Protein AF-U2S2U6-F1 (afdb_monomer)

Mean predicted aligned error: 10.86 Å

Solvent-accessible surface area (backbone atoms only — not comparable to full-atom values): 7000 Å² total; per-residue (Å²): 72,38,39,44,34,26,23,58,50,35,71,66,40,21,59,74,33,70,86,43,38,95,45,52,70,55,40,53,52,52,34,38,76,69,69,50,34,54,68,55,39,46,54,49,40,51,49,34,46,75,72,73,44,70,69,69,40,87,68,55,68,80,61,38,68,82,58,50,69,69,60,49,50,54,43,39,54,50,39,29,62,77,51,49,65,75,60,71,71,86,67,73,76,65,84,86,57,80,79,50,73,65,55,51,48,57,71,66,56,71,72,93,78,79,70,83,81,128

Secondary structure (DSSP, 8-state):
-HHHHHHHHHHHHHHHTTT--SSHHHHHHHHHHTT--HHHHHHHHHHHHHTT--SSPP--HHHHTT--HHHHHHHHHHHHHHTT-S--------TTSPP-HHHHHHHHS--TT-----

Sequence (118 aa):
MIAAAHALGGADAARAMARGADTPDELVSRLHEAGWTAGRLRAFRDACRAEGGRWPLAVSDDIRAGIGPAQLHAWVGRCEALLALDAVEAGVRDHSRPLDREDLRLMAERPPHHGSVG

Radius of gyration: 20.28 Å; Cα contacts (8 Å, |Δi|>4): 100; chains: 1; bounding box: 36×43×62 Å

Structure (mmCIF, N/CA/C/O backbone):
data_AF-U2S2U6-F1
#
_entry.id   AF-U2S2U6-F1
#
loop_
_atom_site.group_PDB
_atom_site.id
_atom_site.type_symbol
_atom_site.label_atom_id
_atom_site.label_alt_id
_atom_site.label_comp_id
_atom_site.label_asym_id
_atom_site.label_entity_id
_atom_site.label_seq_id
_atom_site.pdbx_PDB_ins_code
_atom_site.Cartn_x
_atom_site.Cartn_y
_atom_site.Cartn_z
_atom_site.occupancy
_atom_site.B_iso_or_equiv
_atom_site.auth_seq_id
_atom_site.auth_comp_id
_atom_site.auth_asym_id
_atom_site.auth_atom_id
_atom_site.pdbx_PDB_model_num
ATOM 1 N N . MET A 1 1 ? 6.442 -1.175 -11.646 1.00 86.50 1 MET A N 1
ATOM 2 C CA . MET A 1 1 ? 7.377 -1.797 -10.700 1.00 86.50 1 MET A CA 1
ATOM 3 C C . MET A 1 1 ? 6.574 -2.685 -9.755 1.00 86.50 1 MET A C 1
ATOM 5 O O . MET A 1 1 ? 5.623 -2.217 -9.144 1.00 86.50 1 MET A O 1
ATOM 9 N N . ILE A 1 2 ? 6.922 -3.976 -9.679 1.00 92.00 2 ILE A N 1
ATOM 10 C CA . ILE A 1 2 ? 6.18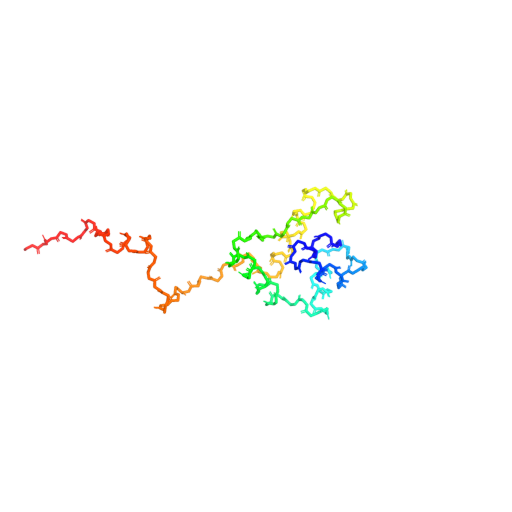5 -5.008 -8.914 1.00 92.00 2 ILE A CA 1
ATOM 11 C C . ILE A 1 2 ? 6.427 -4.872 -7.403 1.00 92.00 2 ILE A C 1
ATOM 13 O O . ILE A 1 2 ? 5.515 -5.067 -6.604 1.00 92.00 2 ILE A O 1
ATOM 17 N N . ALA A 1 3 ? 7.636 -4.458 -7.014 1.00 94.06 3 ALA A N 1
ATOM 18 C CA . ALA A 1 3 ? 8.027 -4.233 -5.623 1.00 94.06 3 ALA A CA 1
ATOM 19 C C . ALA A 1 3 ? 7.086 -3.282 -4.863 1.00 94.06 3 ALA A C 1
ATOM 21 O O . ALA A 1 3 ? 6.764 -3.534 -3.706 1.00 94.06 3 ALA A O 1
ATOM 22 N N . ALA A 1 4 ? 6.591 -2.227 -5.513 1.00 95.00 4 ALA A N 1
ATOM 23 C CA . ALA A 1 4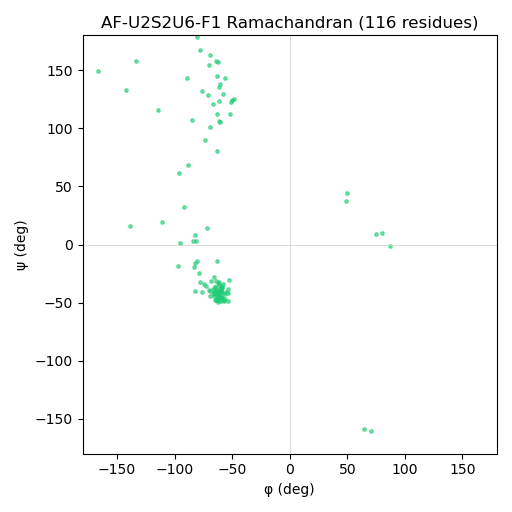 ? 5.644 -1.301 -4.896 1.00 95.00 4 ALA A CA 1
ATOM 24 C C . ALA A 1 4 ? 4.258 -1.935 -4.680 1.00 95.00 4 ALA A C 1
ATOM 26 O O . ALA A 1 4 ? 3.666 -1.752 -3.621 1.00 95.00 4 ALA A O 1
ATOM 27 N N . ALA A 1 5 ? 3.771 -2.751 -5.624 1.00 96.06 5 ALA A N 1
ATOM 28 C CA . ALA A 1 5 ? 2.545 -3.530 -5.431 1.00 96.06 5 ALA A CA 1
ATOM 29 C C . ALA A 1 5 ? 2.679 -4.494 -4.242 1.00 96.06 5 ALA A C 1
ATOM 31 O O . ALA A 1 5 ? 1.765 -4.610 -3.426 1.00 96.06 5 ALA A O 1
ATOM 32 N N . HIS A 1 6 ? 3.849 -5.132 -4.110 1.00 97.00 6 HIS A N 1
ATOM 33 C CA . HIS A 1 6 ? 4.149 -5.999 -2.975 1.00 97.00 6 HIS A CA 1
ATOM 34 C C . HIS A 1 6 ? 4.144 -5.243 -1.644 1.00 97.00 6 HIS A C 1
ATOM 36 O O . HIS A 1 6 ? 3.537 -5.704 -0.683 1.00 97.00 6 HIS A O 1
ATOM 42 N N . ALA A 1 7 ? 4.775 -4.069 -1.590 1.00 96.50 7 ALA A N 1
ATOM 43 C CA . ALA A 1 7 ? 4.808 -3.249 -0.383 1.00 96.50 7 ALA A CA 1
ATOM 44 C C . ALA A 1 7 ? 3.399 -2.846 0.095 1.00 96.50 7 ALA A C 1
ATOM 46 O O . ALA A 1 7 ? 3.145 -2.829 1.299 1.00 96.50 7 ALA A O 1
ATOM 47 N N . LEU A 1 8 ? 2.487 -2.547 -0.838 1.00 96.12 8 LEU A N 1
ATOM 48 C CA . LEU A 1 8 ? 1.140 -2.047 -0.541 1.00 96.12 8 LEU A CA 1
ATOM 49 C C . LEU A 1 8 ? 0.133 -3.155 -0.190 1.00 96.12 8 LEU A C 1
ATOM 51 O O . LEU A 1 8 ? -0.685 -2.962 0.708 1.00 96.12 8 LEU A O 1
ATOM 55 N N . GLY A 1 9 ? 0.174 -4.295 -0.888 1.00 95.69 9 GLY A N 1
ATOM 56 C CA . GLY A 1 9 ? -0.848 -5.351 -0.783 1.00 95.69 9 GLY A CA 1
ATOM 57 C C . GLY A 1 9 ? -0.301 -6.782 -0.764 1.00 95.69 9 GLY A C 1
ATOM 58 O O . GLY A 1 9 ? -1.038 -7.736 -1.013 1.00 95.69 9 GLY A O 1
ATOM 59 N N . GLY A 1 10 ? 0.997 -6.953 -0.516 1.00 95.94 10 GLY A N 1
ATOM 60 C CA . GLY A 1 10 ? 1.631 -8.260 -0.386 1.00 95.94 10 GLY A CA 1
ATOM 61 C C . GLY A 1 10 ? 1.753 -9.041 -1.692 1.00 95.94 10 GLY A C 1
ATOM 62 O O . GLY A 1 10 ? 1.754 -8.503 -2.802 1.00 95.94 10 GLY A O 1
ATOM 63 N N . ALA A 1 11 ? 1.944 -10.354 -1.563 1.00 94.88 11 ALA A N 1
ATOM 64 C CA . ALA A 1 11 ? 2.209 -11.229 -2.703 1.00 94.88 11 ALA A CA 1
ATOM 65 C C . ALA A 1 11 ? 1.033 -11.286 -3.693 1.00 94.88 11 ALA A C 1
ATOM 67 O O . ALA A 1 11 ? 1.260 -11.417 -4.893 1.00 94.88 11 ALA A O 1
ATOM 68 N N . ASP A 1 12 ? -0.205 -11.147 -3.217 1.00 95.75 12 ASP A N 1
ATOM 69 C CA . ASP A 1 12 ? -1.389 -11.156 -4.078 1.00 95.75 12 ASP A CA 1
ATOM 70 C C . ASP A 1 12 ? -1.481 -9.913 -4.970 1.00 95.75 12 ASP A C 1
ATOM 72 O O . ASP A 1 12 ? -1.707 -10.040 -6.176 1.00 95.75 12 ASP A O 1
ATOM 76 N N . ALA A 1 13 ? -1.237 -8.719 -4.420 1.00 95.00 13 ALA A N 1
ATOM 77 C CA . ALA A 1 13 ? -1.174 -7.494 -5.218 1.00 95.00 13 ALA A CA 1
ATOM 78 C C . ALA A 1 13 ? -0.009 -7.532 -6.221 1.00 95.00 13 ALA A C 1
ATOM 80 O O . ALA A 1 13 ? -0.162 -7.143 -7.380 1.00 95.00 13 ALA A O 1
ATOM 81 N N . ALA A 1 14 ? 1.143 -8.072 -5.812 1.00 94.50 14 ALA A N 1
ATOM 82 C CA . ALA A 1 14 ? 2.288 -8.262 -6.700 1.00 94.50 14 ALA A CA 1
ATOM 83 C C . ALA A 1 14 ? 1.984 -9.224 -7.863 1.00 94.50 14 ALA A C 1
ATOM 85 O O . ALA A 1 14 ? 2.334 -8.925 -9.005 1.00 94.50 14 ALA A O 1
ATOM 86 N N . ARG A 1 15 ? 1.293 -10.343 -7.597 1.00 94.25 15 ARG A N 1
ATOM 87 C CA . ARG A 1 15 ? 0.863 -11.309 -8.624 1.00 94.25 15 ARG A CA 1
ATOM 88 C C . ARG A 1 15 ? -0.083 -10.686 -9.643 1.00 94.25 15 ARG A C 1
ATOM 90 O O . ARG A 1 15 ? 0.079 -10.922 -10.838 1.00 94.25 15 ARG A O 1
ATOM 97 N N . ALA A 1 16 ? -1.034 -9.871 -9.188 1.00 92.31 16 ALA A N 1
ATOM 98 C CA . ALA A 1 16 ? -1.919 -9.137 -10.088 1.00 92.31 16 ALA A CA 1
ATOM 99 C C . ALA A 1 16 ? -1.122 -8.222 -11.037 1.00 92.31 16 ALA A C 1
ATOM 101 O O . ALA A 1 16 ? -1.457 -8.087 -12.212 1.00 92.31 16 ALA A O 1
ATOM 102 N N . MET A 1 17 ? -0.021 -7.645 -10.550 1.00 92.31 17 MET A N 1
ATOM 103 C CA . MET A 1 17 ? 0.846 -6.726 -11.289 1.00 92.31 17 MET A CA 1
ATOM 104 C C . MET A 1 17 ? 2.010 -7.421 -12.012 1.00 92.31 17 MET A C 1
ATOM 106 O O . MET A 1 17 ? 3.063 -6.815 -12.188 1.00 92.31 17 MET A O 1
ATOM 110 N N . ALA A 1 18 ? 1.840 -8.662 -12.486 1.00 83.31 18 ALA A N 1
ATOM 111 C CA . ALA A 1 18 ? 2.917 -9.465 -13.085 1.00 83.31 18 ALA A CA 1
ATOM 112 C C . ALA A 1 18 ? 3.692 -8.776 -14.228 1.00 83.31 18 ALA A C 1
ATOM 114 O O . ALA A 1 18 ? 4.881 -9.026 -14.399 1.00 83.31 18 ALA A O 1
ATOM 115 N N . ARG A 1 19 ? 3.054 -7.883 -15.000 1.00 84.88 19 ARG A N 1
ATOM 116 C CA . ARG A 1 19 ? 3.732 -7.125 -16.075 1.00 84.88 19 ARG A CA 1
ATOM 117 C C . ARG A 1 19 ? 4.452 -5.860 -15.592 1.00 84.88 19 ARG A C 1
ATOM 119 O O . ARG A 1 19 ? 4.956 -5.103 -16.409 1.00 84.88 19 ARG A O 1
ATOM 126 N N . GLY A 1 20 ? 4.466 -5.586 -14.289 1.00 86.19 20 GLY A N 1
ATOM 127 C CA . GLY A 1 20 ? 4.950 -4.316 -13.759 1.00 86.19 20 GLY A CA 1
ATOM 128 C C . GLY A 1 20 ? 4.083 -3.142 -14.214 1.00 86.19 20 GLY A C 1
ATOM 129 O O . GLY A 1 20 ? 2.924 -3.335 -14.551 1.00 86.19 20 GLY A O 1
ATOM 130 N N . ALA A 1 21 ? 4.649 -1.943 -14.163 1.00 91.50 21 ALA A N 1
ATOM 131 C CA . ALA A 1 21 ? 4.048 -0.650 -14.502 1.00 91.50 21 ALA A CA 1
ATOM 132 C C . ALA A 1 21 ? 5.211 0.346 -14.593 1.00 91.50 21 ALA A C 1
ATOM 134 O O . ALA A 1 21 ? 6.193 0.176 -13.856 1.00 91.50 21 ALA A O 1
ATOM 135 N N . ASP A 1 22 ? 5.125 1.367 -15.425 1.00 92.75 22 ASP A N 1
ATOM 136 C CA . ASP A 1 22 ? 6.245 2.288 -15.644 1.00 92.75 22 ASP A CA 1
ATOM 137 C C . ASP A 1 22 ? 6.127 3.550 -14.789 1.00 92.75 22 ASP A C 1
ATOM 139 O O . ASP A 1 22 ? 7.123 4.220 -14.507 1.00 92.75 22 ASP A O 1
ATOM 143 N N . THR A 1 23 ? 4.924 3.832 -14.282 1.00 95.38 23 THR A N 1
ATOM 144 C CA . THR A 1 23 ? 4.651 4.969 -13.396 1.00 95.38 23 THR A CA 1
ATOM 145 C C . THR A 1 23 ? 3.805 4.569 -12.178 1.00 95.38 23 THR A C 1
ATOM 147 O O . THR A 1 23 ? 3.093 3.560 -12.226 1.00 95.38 23 THR A O 1
ATOM 150 N N . PRO A 1 24 ? 3.850 5.346 -11.077 1.00 95.75 24 PRO A N 1
ATOM 151 C CA . PRO A 1 24 ? 2.958 5.152 -9.931 1.00 95.75 24 PRO A CA 1
ATOM 152 C C . PRO A 1 24 ? 1.469 5.262 -10.291 1.00 95.75 24 PRO A C 1
ATOM 154 O O . PRO A 1 24 ? 0.668 4.454 -9.833 1.00 95.75 24 PRO A O 1
ATOM 157 N N . ASP A 1 25 ? 1.096 6.218 -11.142 1.00 95.88 25 ASP A N 1
ATOM 158 C CA . ASP A 1 25 ? -0.286 6.433 -11.584 1.00 95.88 25 ASP A CA 1
ATOM 159 C C . ASP A 1 25 ? -0.814 5.245 -12.413 1.00 95.88 25 ASP A C 1
ATOM 161 O O . ASP A 1 25 ? -1.936 4.773 -12.199 1.00 95.88 25 ASP A O 1
ATOM 165 N N . GLU A 1 26 ? 0.018 4.690 -13.302 1.00 96.31 26 GLU A N 1
ATOM 166 C CA . GLU A 1 26 ? -0.308 3.458 -14.032 1.00 96.31 26 GLU A CA 1
ATOM 167 C C . GLU A 1 26 ? -0.431 2.265 -13.075 1.00 96.31 26 GLU A C 1
ATOM 169 O O . GLU A 1 26 ? -1.372 1.478 -13.187 1.00 96.31 26 GLU A O 1
ATOM 174 N N . LEU A 1 27 ? 0.482 2.139 -12.103 1.00 96.00 27 LEU A N 1
ATOM 175 C CA . LEU A 1 27 ? 0.413 1.077 -11.101 1.00 96.00 27 LEU A CA 1
ATOM 176 C C . LEU A 1 27 ? -0.914 1.129 -10.331 1.00 96.00 27 LEU A C 1
ATOM 178 O O . LEU A 1 27 ? -1.572 0.101 -10.185 1.00 96.00 27 LEU A O 1
ATOM 182 N N . VAL A 1 28 ? -1.310 2.311 -9.855 1.00 95.88 28 VAL A N 1
ATOM 183 C CA . VAL A 1 28 ? -2.569 2.519 -9.126 1.00 95.88 28 VAL A CA 1
ATOM 184 C C . VAL A 1 28 ? -3.776 2.161 -9.994 1.00 95.88 28 VAL A C 1
ATOM 186 O O . VAL A 1 28 ? -4.661 1.435 -9.538 1.00 95.88 28 VAL A O 1
ATOM 189 N N . SER A 1 29 ? -3.787 2.609 -11.251 1.00 95.94 29 SER A N 1
ATOM 190 C CA . SER A 1 29 ? -4.874 2.320 -12.196 1.00 95.94 29 SER A CA 1
ATOM 191 C C . SER A 1 29 ? -5.018 0.817 -12.439 1.00 95.94 29 SER A C 1
ATOM 193 O O . SER A 1 29 ? -6.109 0.261 -12.343 1.00 95.94 29 SER A O 1
ATOM 195 N N . ARG A 1 30 ? -3.900 0.119 -12.647 1.00 95.94 30 ARG A N 1
ATOM 196 C CA . ARG A 1 30 ? -3.900 -1.325 -12.906 1.00 95.94 30 ARG A CA 1
ATOM 197 C C . ARG A 1 30 ? -4.220 -2.148 -11.663 1.00 95.94 30 ARG A C 1
ATOM 199 O O . ARG A 1 30 ? -4.905 -3.163 -11.765 1.00 95.94 30 ARG A O 1
ATOM 206 N N . LEU A 1 31 ? -3.773 -1.718 -10.481 1.00 95.88 31 LEU A N 1
ATOM 207 C CA . LEU A 1 31 ? -4.213 -2.308 -9.214 1.00 95.88 31 LEU A CA 1
ATOM 208 C C . LEU A 1 31 ? -5.733 -2.194 -9.077 1.00 95.88 31 LEU A C 1
ATOM 210 O O . LEU A 1 31 ? -6.387 -3.190 -8.769 1.00 95.88 31 LEU A O 1
ATOM 214 N N . HIS A 1 32 ? -6.301 -1.027 -9.379 1.00 95.88 32 HIS A N 1
ATOM 215 C CA . HIS A 1 32 ? -7.745 -0.826 -9.355 1.00 95.88 32 HIS A CA 1
ATOM 216 C C . HIS A 1 32 ? -8.479 -1.762 -10.326 1.00 95.88 32 HIS A C 1
ATOM 218 O O . HIS A 1 32 ? -9.404 -2.458 -9.906 1.00 95.88 32 HIS A O 1
ATOM 224 N N . GLU A 1 33 ? -8.033 -1.847 -11.582 1.00 95.69 33 GLU A N 1
ATOM 225 C CA . GLU A 1 33 ? -8.579 -2.773 -12.591 1.00 95.69 33 GLU A CA 1
ATOM 226 C C . GLU A 1 33 ? -8.496 -4.242 -12.147 1.00 95.69 33 GLU A C 1
ATOM 228 O O . GLU A 1 33 ? -9.394 -5.035 -12.426 1.00 95.69 33 GLU A O 1
ATOM 233 N N . ALA A 1 34 ? -7.454 -4.604 -11.396 1.00 95.12 34 ALA A N 1
ATOM 234 C CA . ALA A 1 34 ? -7.287 -5.931 -10.810 1.00 95.12 34 ALA A CA 1
ATOM 235 C C . ALA A 1 34 ? -8.062 -6.142 -9.489 1.00 95.12 34 ALA A C 1
ATOM 237 O O . ALA A 1 34 ? -7.868 -7.154 -8.809 1.00 95.12 34 ALA A O 1
ATOM 238 N N . GLY A 1 35 ? -8.920 -5.199 -9.087 1.00 96.44 35 GLY A N 1
ATOM 239 C CA . GLY A 1 35 ? -9.734 -5.282 -7.870 1.00 96.44 35 GLY A CA 1
ATOM 240 C C . GLY A 1 35 ? -8.995 -4.931 -6.572 1.00 96.44 35 GLY A C 1
ATOM 241 O O . GLY A 1 35 ? -9.533 -5.134 -5.477 1.00 96.44 35 GLY A O 1
ATOM 242 N N . TRP A 1 36 ? -7.779 -4.391 -6.664 1.00 96.62 36 TRP A N 1
ATOM 243 C CA . TRP A 1 36 ? -7.031 -3.783 -5.560 1.00 96.62 36 TRP A CA 1
ATOM 244 C C . TRP A 1 36 ? -7.372 -2.300 -5.445 1.00 96.62 36 TRP A C 1
ATOM 246 O O . TRP A 1 36 ? -6.569 -1.413 -5.726 1.00 96.62 36 TRP A O 1
ATOM 256 N N . THR A 1 37 ? -8.610 -2.036 -5.036 1.00 95.75 37 THR A N 1
ATOM 257 C CA . THR A 1 37 ? -9.105 -0.677 -4.800 1.00 95.75 37 THR A CA 1
ATOM 258 C C . THR A 1 37 ? -8.438 -0.036 -3.579 1.00 95.75 37 THR A C 1
ATOM 260 O O . THR A 1 37 ? -7.913 -0.728 -2.701 1.00 95.75 37 THR A O 1
ATOM 263 N N . ALA A 1 38 ? -8.530 1.294 -3.468 1.00 94.38 38 ALA A N 1
ATOM 264 C CA . ALA A 1 38 ? -8.054 2.030 -2.294 1.00 94.38 38 ALA A CA 1
ATOM 265 C C . ALA A 1 38 ? -8.648 1.485 -0.981 1.00 94.38 38 ALA A C 1
ATOM 267 O O . ALA A 1 38 ? -7.925 1.302 -0.006 1.00 94.38 38 ALA A O 1
ATOM 268 N N . GLY A 1 39 ? -9.948 1.158 -0.966 1.00 94.31 39 GLY A N 1
ATOM 269 C CA . GLY A 1 39 ? -10.616 0.581 0.205 1.00 94.31 39 GLY A CA 1
ATOM 270 C C . GLY A 1 39 ? -10.056 -0.788 0.598 1.00 94.31 39 GLY A C 1
ATOM 271 O O . GLY A 1 39 ? -9.809 -1.040 1.775 1.00 94.31 39 GLY A O 1
ATOM 272 N N . ARG A 1 40 ? -9.770 -1.653 -0.383 1.00 96.38 40 ARG A N 1
ATOM 273 C CA . ARG A 1 40 ? -9.161 -2.965 -0.125 1.00 96.38 40 ARG A CA 1
ATOM 274 C C . ARG A 1 40 ? -7.732 -2.843 0.404 1.00 96.38 40 ARG A C 1
ATOM 276 O O . ARG A 1 40 ? -7.372 -3.549 1.340 1.00 96.38 40 ARG A O 1
ATOM 283 N N . LEU A 1 41 ? -6.931 -1.947 -0.172 1.00 96.25 41 LEU A N 1
ATOM 284 C CA . LEU A 1 41 ? -5.565 -1.681 0.293 1.00 96.25 41 LEU A CA 1
ATOM 285 C C . LEU A 1 41 ? -5.553 -1.083 1.708 1.00 96.25 41 LEU A C 1
ATOM 287 O O . LEU A 1 41 ? -4.709 -1.453 2.521 1.00 96.25 41 LEU A O 1
ATOM 291 N N . ARG A 1 42 ? -6.532 -0.231 2.036 1.00 94.94 42 ARG A N 1
ATOM 292 C CA . ARG A 1 42 ? -6.732 0.297 3.392 1.00 94.94 42 ARG A CA 1
ATOM 293 C C . ARG A 1 42 ? -7.082 -0.809 4.386 1.00 94.94 42 ARG A C 1
ATOM 295 O O . ARG A 1 42 ? -6.430 -0.916 5.417 1.00 94.94 42 ARG A O 1
ATOM 302 N N . ALA A 1 43 ? -8.029 -1.681 4.041 1.00 94.12 43 ALA A N 1
ATOM 303 C CA . ALA A 1 43 ? -8.377 -2.832 4.872 1.00 94.12 43 ALA A CA 1
ATOM 304 C C . ALA A 1 43 ? -7.175 -3.768 5.094 1.00 94.12 43 ALA A C 1
ATOM 306 O O . ALA A 1 43 ? -6.962 -4.248 6.203 1.00 94.12 43 ALA A O 1
ATOM 307 N N . PHE A 1 44 ? -6.353 -3.984 4.061 1.00 95.75 44 PHE A N 1
ATOM 308 C CA . PHE A 1 44 ? -5.123 -4.769 4.174 1.00 95.75 44 PHE A CA 1
ATOM 309 C C . PHE A 1 44 ? -4.108 -4.123 5.130 1.00 95.75 44 PHE A C 1
ATOM 311 O O . PHE A 1 44 ? -3.603 -4.791 6.030 1.00 95.75 44 PHE A O 1
ATOM 318 N N . ARG A 1 45 ? -3.853 -2.814 4.991 1.00 94.56 45 ARG A N 1
ATOM 319 C CA . ARG A 1 45 ? -3.025 -2.037 5.931 1.00 94.56 45 ARG A CA 1
ATOM 320 C C . ARG A 1 45 ? -3.512 -2.195 7.368 1.00 94.56 45 ARG A C 1
ATOM 322 O O . ARG A 1 45 ? -2.705 -2.414 8.271 1.00 94.56 45 ARG A O 1
ATOM 329 N N . ASP A 1 46 ? -4.814 -2.031 7.576 1.00 93.06 46 ASP A N 1
ATOM 330 C CA . ASP A 1 46 ? -5.417 -2.050 8.905 1.00 93.06 46 ASP A CA 1
ATOM 331 C C . ASP A 1 46 ? -5.321 -3.448 9.529 1.00 93.06 46 ASP A C 1
ATOM 333 O O . ASP A 1 46 ? -4.971 -3.557 10.703 1.00 93.06 46 ASP A O 1
ATOM 337 N N . ALA A 1 47 ? -5.496 -4.509 8.734 1.00 93.81 47 ALA A N 1
ATOM 338 C CA . ALA A 1 47 ? -5.254 -5.887 9.159 1.00 93.81 47 ALA A CA 1
ATOM 339 C C . ALA A 1 47 ? -3.789 -6.118 9.572 1.00 93.81 47 ALA A C 1
ATOM 341 O O . ALA A 1 47 ? -3.538 -6.603 10.674 1.00 93.81 47 ALA A O 1
ATOM 342 N N . CYS A 1 48 ? -2.814 -5.680 8.761 1.00 92.50 48 CYS A N 1
ATOM 343 C CA . CYS A 1 48 ? -1.394 -5.787 9.119 1.00 92.50 48 CYS A CA 1
ATOM 344 C C . CYS A 1 48 ? -1.086 -5.099 10.455 1.00 92.50 48 CYS A C 1
ATOM 346 O O . CYS A 1 48 ? -0.355 -5.644 11.278 1.00 92.50 48 CYS A O 1
ATOM 348 N N . ARG A 1 49 ? -1.646 -3.904 10.681 1.00 91.25 49 ARG A N 1
ATOM 349 C CA . ARG A 1 49 ? -1.453 -3.150 11.928 1.00 91.25 49 ARG A CA 1
ATOM 350 C C . ARG A 1 49 ? -2.136 -3.818 13.121 1.00 91.25 49 ARG A C 1
ATOM 352 O O . ARG A 1 49 ? -1.551 -3.844 14.201 1.00 91.25 49 ARG A O 1
ATOM 359 N N . ALA A 1 50 ? -3.341 -4.359 12.937 1.00 89.19 50 ALA A N 1
ATOM 360 C CA . ALA A 1 50 ? -4.076 -5.070 13.983 1.00 89.19 50 ALA A CA 1
ATOM 361 C C . ALA A 1 50 ? -3.326 -6.321 14.476 1.00 89.19 50 ALA A C 1
ATOM 363 O O . ALA A 1 50 ? -3.377 -6.641 15.660 1.00 89.19 50 ALA A O 1
ATOM 364 N N . GLU A 1 51 ? -2.572 -6.976 13.592 1.00 91.88 51 GLU A N 1
ATOM 365 C CA . GLU A 1 51 ? -1.706 -8.120 13.909 1.00 91.88 51 GLU A CA 1
ATOM 366 C C . GLU A 1 51 ? -0.341 -7.712 14.509 1.00 91.88 51 GLU A C 1
ATOM 368 O O . GLU A 1 51 ? 0.514 -8.561 14.755 1.00 91.88 51 GLU A O 1
ATOM 373 N N . GLY A 1 52 ? -0.103 -6.414 14.743 1.00 88.00 52 GLY A N 1
ATOM 374 C CA . GLY A 1 52 ? 1.180 -5.886 15.228 1.00 88.00 52 GLY A CA 1
ATOM 375 C C . GLY A 1 52 ? 2.281 -5.852 14.162 1.00 88.00 52 GLY A C 1
ATOM 376 O O . GLY A 1 52 ? 3.446 -5.594 14.469 1.00 88.00 52 GLY A O 1
ATOM 377 N N . GLY A 1 53 ? 1.925 -6.113 12.905 1.00 88.69 53 GLY A N 1
ATOM 378 C CA . GLY A 1 53 ? 2.814 -6.047 11.760 1.00 88.69 53 GLY A CA 1
ATOM 379 C C . GLY A 1 53 ? 3.075 -4.618 11.286 1.00 88.69 53 GLY A C 1
ATOM 380 O O . GLY A 1 53 ? 2.397 -3.651 11.642 1.00 88.69 53 GLY A O 1
ATOM 381 N N . ARG A 1 54 ? 4.085 -4.486 10.424 1.00 90.94 54 ARG A N 1
ATOM 382 C CA . ARG A 1 54 ? 4.422 -3.222 9.762 1.00 90.94 54 ARG A CA 1
ATOM 383 C C . ARG A 1 54 ? 3.655 -3.083 8.453 1.00 90.94 54 ARG A C 1
ATOM 385 O O . ARG A 1 54 ? 3.518 -4.054 7.715 1.00 90.94 54 ARG A O 1
ATOM 392 N N . TRP A 1 55 ? 3.246 -1.865 8.130 1.00 92.69 55 TRP A N 1
ATOM 393 C CA . TRP A 1 55 ? 2.754 -1.508 6.804 1.00 92.69 55 TRP A CA 1
ATOM 394 C C . TRP A 1 55 ? 3.246 -0.095 6.454 1.00 92.69 55 TRP A C 1
ATOM 396 O O . TRP A 1 55 ? 3.109 0.783 7.316 1.00 92.69 55 TRP A O 1
ATOM 406 N N . PRO A 1 56 ? 3.793 0.152 5.246 1.00 95.19 56 PRO A N 1
ATOM 407 C CA . PRO A 1 56 ? 3.993 -0.791 4.133 1.00 95.19 56 PRO A CA 1
ATOM 408 C C . PRO A 1 56 ? 4.933 -1.967 4.432 1.00 95.19 56 PRO A C 1
ATOM 410 O O . PRO A 1 56 ? 5.767 -1.919 5.344 1.00 95.19 56 PRO A O 1
ATOM 413 N N . LEU A 1 57 ? 4.784 -3.051 3.668 1.00 95.19 57 LEU A N 1
ATOM 414 C CA . LEU A 1 57 ? 5.540 -4.286 3.879 1.00 95.19 57 LEU A CA 1
ATOM 415 C C . LEU A 1 57 ? 7.025 -4.136 3.523 1.00 95.19 57 LEU A C 1
ATOM 417 O O . LEU A 1 57 ? 7.429 -3.333 2.681 1.00 95.19 57 LEU A O 1
ATOM 421 N N . ALA A 1 58 ? 7.852 -4.971 4.158 1.00 92.62 58 ALA A N 1
ATOM 422 C CA . ALA A 1 58 ? 9.217 -5.206 3.700 1.00 92.62 58 ALA A CA 1
ATOM 423 C C . ALA A 1 58 ? 9.217 -5.775 2.290 1.00 92.62 58 ALA A C 1
ATOM 425 O O . ALA A 1 58 ? 8.471 -6.708 2.013 1.00 92.62 58 ALA A O 1
ATOM 426 N N . VAL A 1 59 ? 10.121 -5.292 1.444 1.00 92.94 59 VAL A N 1
ATOM 427 C CA . VAL A 1 59 ? 10.375 -5.914 0.148 1.00 92.94 59 VAL A CA 1
ATOM 428 C C . VAL A 1 59 ? 11.792 -6.472 0.153 1.00 92.94 59 VAL A C 1
ATOM 430 O O . VAL A 1 59 ? 12.757 -5.710 0.291 1.00 92.94 59 VAL A O 1
ATOM 433 N N . SER A 1 60 ? 11.906 -7.797 0.038 1.00 90.94 60 SER A N 1
ATOM 434 C CA . SER A 1 60 ? 13.194 -8.484 -0.071 1.00 90.94 60 SER A CA 1
ATOM 435 C C . SER A 1 60 ? 13.923 -8.086 -1.352 1.00 90.94 60 SER A C 1
ATOM 437 O O . SER A 1 60 ? 13.316 -7.634 -2.326 1.00 90.94 60 SER A O 1
ATOM 439 N N . ASP A 1 61 ? 15.238 -8.263 -1.352 1.00 88.75 61 ASP A N 1
ATOM 440 C CA . ASP A 1 61 ? 16.113 -7.870 -2.457 1.00 88.75 61 ASP A CA 1
ATOM 441 C C . ASP A 1 61 ? 15.726 -8.562 -3.774 1.00 88.75 61 ASP A C 1
ATOM 443 O O . ASP A 1 61 ? 15.695 -7.904 -4.816 1.00 88.75 61 ASP A O 1
ATOM 447 N N . ASP A 1 62 ? 15.302 -9.827 -3.703 1.00 88.44 62 ASP A N 1
ATOM 448 C CA . ASP A 1 62 ? 14.813 -10.601 -4.852 1.00 88.44 62 ASP A CA 1
ATOM 449 C C . ASP A 1 62 ? 13.601 -9.941 -5.522 1.00 88.44 62 ASP A C 1
ATOM 451 O O . ASP A 1 62 ? 13.521 -9.858 -6.746 1.00 88.44 62 ASP A O 1
ATOM 455 N N . ILE A 1 63 ? 12.666 -9.412 -4.726 1.00 88.81 63 ILE A N 1
ATOM 456 C CA . ILE A 1 63 ? 11.465 -8.740 -5.239 1.00 88.81 63 ILE A CA 1
ATOM 457 C C . ILE A 1 63 ? 11.800 -7.323 -5.723 1.00 88.81 63 ILE A C 1
ATOM 459 O O . ILE A 1 63 ? 11.184 -6.832 -6.674 1.00 88.81 63 ILE A O 1
ATOM 463 N N . ARG A 1 64 ? 12.777 -6.648 -5.097 1.00 88.88 64 ARG A N 1
ATOM 464 C CA . ARG A 1 64 ? 13.246 -5.331 -5.561 1.00 88.88 64 ARG A CA 1
ATOM 465 C C . ARG A 1 64 ? 13.916 -5.413 -6.930 1.00 88.88 64 ARG A C 1
ATOM 467 O O . ARG A 1 64 ? 13.880 -4.415 -7.644 1.00 88.88 64 ARG A O 1
ATOM 474 N N . ALA A 1 65 ? 14.506 -6.555 -7.293 1.00 87.56 65 ALA A N 1
ATOM 475 C CA . ALA A 1 65 ? 15.103 -6.801 -8.609 1.00 87.56 65 ALA A CA 1
ATOM 476 C C . ALA A 1 65 ? 16.062 -5.675 -9.060 1.00 87.56 65 ALA A C 1
ATOM 478 O O . ALA A 1 65 ? 15.998 -5.188 -10.186 1.00 87.56 65 ALA A O 1
ATOM 479 N N . GLY A 1 66 ? 16.926 -5.216 -8.147 1.00 86.38 66 GLY A N 1
ATOM 480 C CA . GLY A 1 66 ? 17.904 -4.151 -8.410 1.00 86.38 66 GLY A CA 1
ATOM 481 C C . GLY A 1 66 ? 17.398 -2.717 -8.206 1.00 86.38 66 GLY A C 1
ATOM 482 O O . GLY A 1 66 ? 18.183 -1.779 -8.325 1.00 86.38 66 GLY A O 1
ATOM 483 N N . ILE A 1 67 ? 16.125 -2.517 -7.845 1.00 89.50 67 ILE A N 1
ATOM 484 C CA . ILE A 1 67 ? 15.593 -1.189 -7.511 1.00 89.50 67 ILE A CA 1
ATOM 485 C C . ILE A 1 67 ? 16.169 -0.711 -6.176 1.00 89.50 67 ILE A C 1
ATOM 487 O O . ILE A 1 67 ? 16.103 -1.399 -5.149 1.00 89.50 67 ILE A O 1
ATOM 491 N N . GLY A 1 68 ? 16.707 0.508 -6.195 1.00 93.00 68 GLY A N 1
ATOM 492 C CA . GLY A 1 68 ? 17.268 1.152 -5.016 1.00 93.00 68 GLY A CA 1
ATOM 493 C C . GLY A 1 68 ? 16.205 1.404 -3.933 1.00 93.00 68 GLY A C 1
ATOM 494 O O . GLY A 1 68 ? 15.070 1.760 -4.261 1.00 93.00 68 GLY A O 1
ATOM 495 N N . PRO A 1 69 ? 16.552 1.303 -2.636 1.00 89.81 69 PRO A N 1
ATOM 496 C CA . PRO A 1 69 ? 15.603 1.526 -1.541 1.00 89.81 69 PRO A CA 1
ATOM 497 C C . PRO A 1 69 ? 14.913 2.895 -1.592 1.00 89.81 69 PRO A C 1
ATOM 499 O O . PRO A 1 69 ? 13.707 2.983 -1.380 1.00 89.81 69 PRO A O 1
ATOM 502 N N . ALA A 1 70 ? 15.656 3.955 -1.931 1.00 92.88 70 ALA A N 1
ATOM 503 C CA . ALA A 1 70 ? 15.112 5.309 -2.051 1.00 92.88 70 ALA A CA 1
ATOM 504 C C . ALA A 1 70 ? 14.091 5.430 -3.194 1.00 92.88 70 ALA A C 1
ATOM 506 O O . ALA A 1 70 ? 13.047 6.057 -3.034 1.00 92.88 70 ALA A O 1
ATOM 507 N N . GLN A 1 71 ? 14.363 4.784 -4.331 1.00 94.38 71 GLN A N 1
ATOM 508 C CA . GLN A 1 71 ? 13.450 4.767 -5.472 1.00 94.38 71 GLN A CA 1
ATOM 509 C C . GLN A 1 71 ? 12.158 4.019 -5.132 1.00 94.38 71 GLN A C 1
ATOM 511 O O . GLN A 1 71 ? 11.072 4.511 -5.432 1.00 94.38 71 GLN A O 1
ATOM 516 N N . LEU A 1 72 ? 12.270 2.862 -4.470 1.00 94.94 72 LEU A N 1
ATOM 517 C CA . LEU A 1 72 ? 11.109 2.112 -3.997 1.00 94.94 72 LEU A CA 1
ATOM 518 C C . LEU A 1 72 ? 10.286 2.936 -3.001 1.00 94.94 72 LEU A C 1
ATOM 520 O O . LEU A 1 72 ? 9.068 3.008 -3.134 1.00 94.94 72 LEU A O 1
ATOM 524 N N . HIS A 1 73 ? 10.944 3.584 -2.037 1.00 93.88 73 HIS A N 1
ATOM 525 C CA . HIS A 1 73 ? 10.273 4.429 -1.054 1.00 93.88 73 HIS A CA 1
ATOM 526 C C . HIS A 1 73 ? 9.499 5.577 -1.718 1.00 93.88 73 HIS A C 1
ATOM 528 O O . HIS A 1 73 ? 8.325 5.771 -1.415 1.00 93.88 73 HIS A O 1
ATOM 534 N N . ALA A 1 74 ? 10.112 6.273 -2.681 1.00 95.38 74 ALA A N 1
ATOM 535 C CA . ALA A 1 74 ? 9.447 7.334 -3.436 1.00 95.38 74 ALA A CA 1
ATOM 536 C C . ALA A 1 74 ? 8.230 6.819 -4.227 1.00 95.38 74 ALA A C 1
ATOM 538 O O . ALA A 1 74 ? 7.185 7.469 -4.257 1.00 95.38 74 ALA A O 1
ATOM 539 N N . TRP A 1 75 ? 8.337 5.633 -4.835 1.00 95.88 75 TRP A N 1
ATOM 540 C CA . TRP A 1 75 ? 7.227 4.997 -5.549 1.00 95.88 75 TRP A CA 1
ATOM 541 C C . TRP A 1 75 ? 6.064 4.640 -4.626 1.00 95.88 75 TRP A C 1
ATOM 543 O O . TRP A 1 75 ? 4.914 4.944 -4.946 1.00 95.88 75 TRP A O 1
ATOM 553 N N . VAL A 1 76 ? 6.362 4.017 -3.484 1.00 95.81 76 VAL A N 1
ATOM 554 C CA . VAL A 1 76 ? 5.354 3.649 -2.483 1.00 95.81 76 VAL A CA 1
ATOM 555 C C . VAL A 1 76 ? 4.672 4.902 -1.944 1.00 95.81 76 VAL A C 1
ATOM 557 O O . VAL A 1 76 ? 3.450 4.980 -2.022 1.00 95.81 76 VAL A O 1
ATOM 560 N N . GLY A 1 77 ? 5.433 5.917 -1.523 1.00 95.25 77 GLY A N 1
ATOM 561 C CA . GLY A 1 77 ? 4.870 7.172 -1.015 1.00 95.25 77 GLY A CA 1
ATOM 562 C C . GLY A 1 77 ? 3.996 7.900 -2.044 1.00 95.25 77 GLY A C 1
ATOM 563 O O . GLY A 1 77 ? 2.938 8.428 -1.705 1.00 95.25 77 GLY A O 1
ATOM 564 N N . ARG A 1 78 ? 4.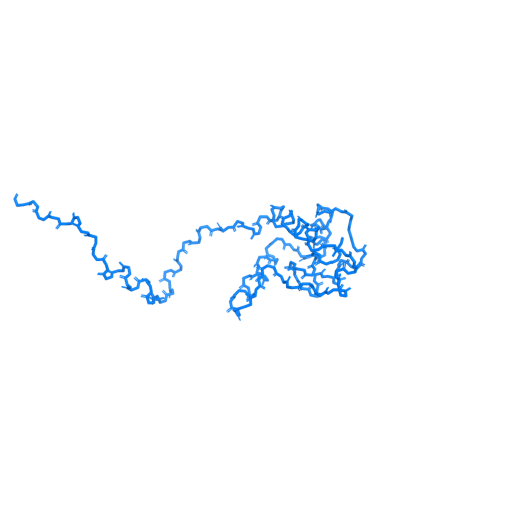363 7.869 -3.334 1.00 96.19 78 ARG A N 1
ATOM 565 C CA . ARG A 1 78 ? 3.507 8.429 -4.393 1.00 96.19 78 ARG A CA 1
ATOM 566 C C . ARG A 1 78 ? 2.193 7.659 -4.538 1.00 96.19 78 ARG A C 1
ATOM 568 O O . ARG A 1 78 ? 1.151 8.290 -4.704 1.00 96.19 78 ARG A O 1
ATOM 575 N N . CYS A 1 79 ? 2.227 6.329 -4.473 1.00 95.44 79 CYS A N 1
ATOM 576 C CA . CYS A 1 79 ? 1.016 5.507 -4.532 1.00 95.44 79 CYS A CA 1
ATOM 577 C C . CYS A 1 79 ? 0.122 5.727 -3.308 1.00 95.44 79 CYS A C 1
ATOM 579 O O . CYS A 1 79 ? -1.093 5.820 -3.458 1.00 95.44 79 CYS A O 1
ATOM 581 N N . GLU A 1 80 ? 0.711 5.845 -2.115 1.00 95.19 80 GLU A N 1
ATOM 582 C CA . GLU A 1 80 ? -0.020 6.169 -0.887 1.00 95.19 80 GLU A CA 1
ATOM 583 C C . GLU A 1 80 ? -0.773 7.489 -1.023 1.00 95.19 80 GLU A C 1
ATOM 585 O O . GLU A 1 80 ? -1.976 7.509 -0.771 1.00 95.19 80 GLU A O 1
ATOM 590 N N . ALA A 1 81 ? -0.106 8.541 -1.504 1.00 93.94 81 ALA A N 1
ATOM 591 C CA . ALA A 1 81 ? -0.728 9.842 -1.727 1.00 93.94 81 ALA A CA 1
ATOM 592 C C . ALA A 1 81 ? -1.851 9.781 -2.781 1.00 93.94 81 ALA A C 1
ATOM 594 O O . ALA A 1 81 ? -2.931 10.326 -2.569 1.00 93.94 81 ALA A O 1
ATOM 595 N N . LEU A 1 82 ? -1.629 9.086 -3.906 1.00 94.62 82 LEU A N 1
ATOM 596 C CA . LEU A 1 82 ? -2.637 8.910 -4.966 1.00 94.62 82 LEU A CA 1
ATOM 597 C C . LEU A 1 82 ? -3.892 8.172 -4.479 1.00 94.62 82 LEU A C 1
ATOM 599 O O . LEU A 1 82 ? -4.999 8.455 -4.931 1.00 94.62 82 LEU A O 1
ATOM 603 N N . LEU A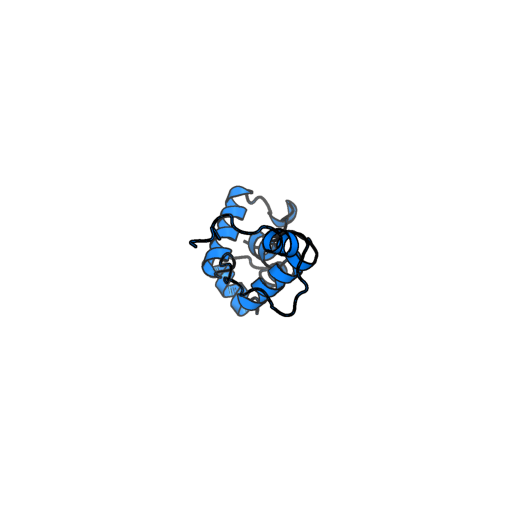 1 83 ? -3.715 7.221 -3.565 1.00 92.50 83 LEU A N 1
ATOM 604 C CA . LEU A 1 83 ? -4.783 6.404 -2.990 1.00 92.50 83 LEU A CA 1
ATOM 605 C C . LEU A 1 83 ? -5.310 6.965 -1.653 1.00 92.50 83 LEU A C 1
ATOM 607 O O . LEU A 1 83 ? -6.180 6.344 -1.032 1.00 92.50 83 LEU A O 1
ATOM 611 N N . ALA A 1 84 ? -4.773 8.104 -1.199 1.00 92.00 84 ALA A N 1
ATOM 612 C CA . ALA A 1 84 ? -5.012 8.712 0.110 1.00 92.00 84 ALA A CA 1
ATOM 613 C C . ALA A 1 84 ? -4.863 7.721 1.287 1.00 92.00 84 ALA A C 1
ATOM 615 O O . ALA A 1 84 ? -5.654 7.736 2.234 1.00 92.00 84 ALA A O 1
ATOM 616 N N . LEU A 1 85 ? -3.900 6.795 1.219 1.00 88.44 85 LEU A N 1
ATOM 617 C CA . LEU A 1 85 ? -3.676 5.756 2.243 1.00 88.44 85 LEU A CA 1
ATOM 618 C C . LEU A 1 85 ? -2.895 6.263 3.459 1.00 88.44 85 LEU A C 1
ATOM 620 O O . LEU A 1 85 ? -2.866 5.593 4.490 1.00 88.44 85 LEU A O 1
ATOM 624 N N . ASP A 1 86 ? -2.273 7.425 3.348 1.00 77.88 86 ASP A N 1
ATOM 625 C CA . ASP A 1 86 ? -1.650 8.183 4.431 1.00 77.88 86 ASP A CA 1
ATOM 626 C C . ASP A 1 86 ? -2.667 9.038 5.200 1.00 77.88 86 ASP A C 1
ATOM 628 O O . ASP A 1 86 ? -2.427 9.389 6.356 1.00 77.88 86 ASP A O 1
ATOM 632 N N . ALA A 1 87 ? -3.830 9.314 4.597 1.00 67.06 87 ALA A N 1
ATOM 633 C CA . ALA A 1 87 ? -4.926 9.989 5.266 1.00 67.06 87 ALA A CA 1
ATOM 634 C C . ALA A 1 87 ? -5.392 9.146 6.459 1.00 67.06 87 ALA A C 1
ATOM 636 O O . ALA A 1 87 ? -6.033 8.091 6.325 1.00 67.06 87 ALA A O 1
ATOM 637 N N . VAL A 1 88 ? -5.042 9.634 7.645 1.00 58.00 88 VAL A N 1
ATOM 638 C CA . VAL A 1 88 ? -5.699 9.284 8.892 1.00 58.00 88 VAL A CA 1
ATOM 639 C C . VAL A 1 88 ? -7.072 9.930 8.786 1.00 58.00 88 VAL A C 1
ATOM 641 O O . VAL A 1 88 ? -7.200 11.141 8.959 1.00 58.00 88 VAL A O 1
ATOM 644 N N . GLU A 1 89 ? -8.107 9.153 8.453 1.00 54.56 89 GLU A N 1
ATOM 645 C CA . GLU A 1 89 ? -9.440 9.574 8.877 1.00 54.56 89 GLU A CA 1
ATOM 646 C C . GLU A 1 89 ? -9.306 9.840 10.371 1.00 54.56 89 GLU A C 1
ATOM 648 O O . GLU A 1 89 ? -8.817 8.971 11.098 1.00 54.56 89 GLU A O 1
ATOM 653 N N . ALA A 1 90 ? -9.631 11.058 10.805 1.00 47.31 90 ALA A N 1
ATOM 654 C CA . ALA A 1 90 ? -9.729 11.392 12.214 1.00 47.31 90 ALA A CA 1
ATOM 655 C C . ALA A 1 90 ? -10.857 10.526 12.783 1.00 47.31 90 ALA A C 1
ATOM 657 O O . ALA A 1 90 ? -12.014 10.935 12.843 1.00 47.31 90 ALA A O 1
ATOM 658 N N . GLY A 1 91 ? -10.527 9.269 13.069 1.00 50.31 91 GLY A N 1
ATOM 659 C CA . GLY A 1 91 ? -11.452 8.269 13.533 1.00 50.31 91 GLY A CA 1
ATOM 660 C C . GLY A 1 91 ? -11.951 8.757 14.869 1.00 50.31 91 GLY A C 1
ATOM 661 O O . GLY A 1 91 ? -11.184 8.850 15.829 1.00 50.31 91 GLY A O 1
ATOM 662 N N . VAL A 1 92 ? -13.233 9.107 14.916 1.00 55.50 92 VAL A N 1
ATOM 663 C CA . VAL A 1 92 ? -13.938 9.246 16.181 1.00 55.50 92 VAL A CA 1
ATOM 664 C C . VAL A 1 92 ? -13.659 7.963 16.952 1.00 55.50 92 VAL A C 1
ATOM 666 O O . VAL A 1 92 ? -13.850 6.866 16.424 1.00 55.50 92 VAL A O 1
ATOM 669 N N . ARG A 1 93 ? -13.123 8.106 18.167 1.00 55.78 93 ARG A N 1
ATOM 670 C CA . ARG A 1 93 ? -12.846 6.976 19.049 1.00 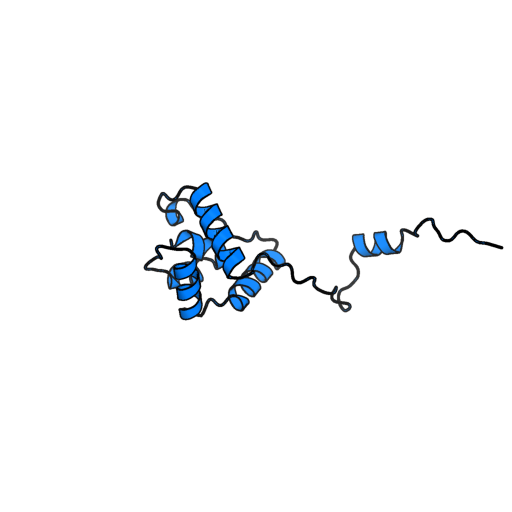55.78 93 ARG A CA 1
ATOM 671 C C . ARG A 1 93 ? -14.091 6.099 19.107 1.00 55.78 93 ARG A C 1
ATOM 673 O O . ARG A 1 93 ? -15.165 6.593 19.437 1.00 55.78 93 ARG A O 1
ATOM 680 N N . ASP A 1 94 ? -13.938 4.817 18.792 1.00 60.00 94 ASP A N 1
ATOM 681 C CA . ASP A 1 94 ? -15.024 3.855 18.926 1.00 60.00 94 ASP A CA 1
ATOM 682 C C . ASP A 1 94 ? -15.449 3.797 20.400 1.00 60.00 94 ASP A C 1
ATOM 684 O O . ASP A 1 94 ? -14.739 3.253 21.247 1.00 60.00 94 ASP A O 1
ATOM 688 N N . HIS A 1 95 ? -16.599 4.401 20.710 1.00 60.47 95 HIS A N 1
ATOM 689 C CA . HIS A 1 95 ? -17.136 4.504 22.067 1.00 60.47 95 HIS A CA 1
ATOM 690 C C . HIS A 1 95 ? -17.471 3.140 22.687 1.00 60.47 95 HIS A C 1
ATOM 692 O O . HIS A 1 95 ? -17.679 3.062 23.897 1.00 60.47 95 HIS A O 1
ATOM 698 N N . SER A 1 96 ? -17.535 2.077 21.878 1.00 70.38 96 SER A N 1
ATOM 699 C CA . SER A 1 96 ? -17.758 0.712 22.354 1.00 70.38 96 SER A CA 1
ATOM 700 C C . SER A 1 96 ? -16.477 0.029 22.847 1.00 70.38 96 SER A C 1
ATOM 702 O O . SER A 1 96 ? -16.551 -0.972 23.566 1.00 70.38 96 SER A O 1
ATOM 704 N N . ARG A 1 97 ? -15.295 0.568 22.513 1.00 68.25 97 ARG A N 1
ATOM 705 C CA . ARG A 1 97 ? -14.014 0.015 22.955 1.00 68.25 97 ARG A CA 1
ATOM 706 C C . ARG A 1 97 ? -13.755 0.380 24.425 1.00 68.25 97 ARG A C 1
ATOM 708 O O . ARG A 1 97 ? -13.868 1.552 24.791 1.00 68.25 97 ARG A O 1
ATOM 715 N N . 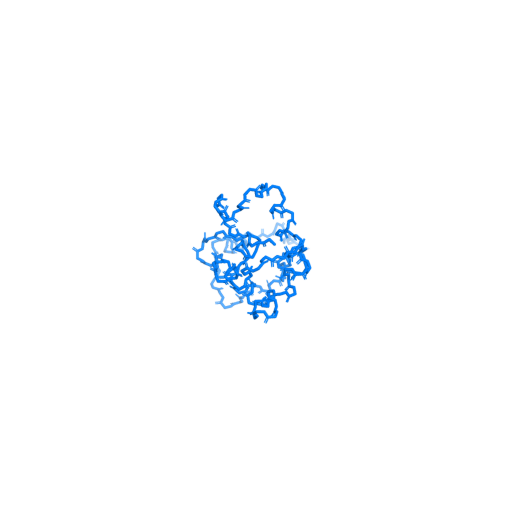PRO A 1 98 ? -13.360 -0.587 25.276 1.00 75.69 98 PRO A N 1
ATOM 716 C CA . PRO A 1 98 ? -12.935 -0.293 26.640 1.00 75.69 98 PRO A CA 1
ATOM 717 C C . PRO A 1 98 ? -11.786 0.721 26.656 1.00 75.69 98 PRO A C 1
ATOM 719 O O . PRO A 1 98 ? -10.908 0.676 25.795 1.00 75.69 98 PRO A O 1
ATOM 722 N N . LEU A 1 99 ? -11.792 1.613 27.649 1.00 79.12 99 LEU A N 1
ATOM 723 C CA . LEU A 1 99 ? -10.704 2.561 27.899 1.00 79.12 99 LEU A CA 1
ATOM 724 C C . LEU A 1 99 ? -9.396 1.803 28.134 1.00 79.12 99 LEU A C 1
ATOM 726 O O . LEU A 1 99 ? -9.355 0.880 28.952 1.00 79.12 99 LEU A O 1
ATOM 730 N N . ASP A 1 100 ? -8.341 2.192 27.422 1.00 78.06 100 ASP A N 1
ATOM 731 C CA . ASP A 1 100 ? -7.011 1.662 27.691 1.00 78.06 100 ASP A CA 1
ATOM 732 C C . ASP A 1 100 ? -6.355 2.375 28.890 1.00 78.06 100 ASP A C 1
ATOM 734 O O . ASP A 1 100 ? -6.931 3.253 29.539 1.00 78.06 100 ASP A O 1
ATOM 738 N N . ARG A 1 101 ? -5.144 1.945 29.254 1.00 81.62 101 ARG A N 1
ATOM 739 C CA . ARG A 1 101 ? -4.434 2.488 30.418 1.00 81.62 101 ARG A CA 1
ATOM 740 C C . ARG A 1 101 ? -4.122 3.981 30.270 1.00 81.62 101 ARG A C 1
ATOM 742 O O . ARG A 1 101 ? -4.101 4.678 31.283 1.00 81.62 101 ARG A O 1
ATOM 749 N N . GLU A 1 102 ? -3.861 4.447 29.052 1.00 78.25 102 GLU A N 1
ATOM 750 C CA . GLU A 1 102 ? -3.554 5.851 28.784 1.00 78.25 102 GLU A CA 1
ATOM 751 C C . GLU A 1 102 ? -4.832 6.692 28.826 1.00 78.25 102 GLU A C 1
ATOM 753 O O . GLU A 1 102 ? -4.849 7.738 29.471 1.00 78.25 102 GLU A O 1
ATOM 758 N N . ASP A 1 103 ? -5.935 6.184 28.274 1.00 78.62 103 ASP A N 1
ATO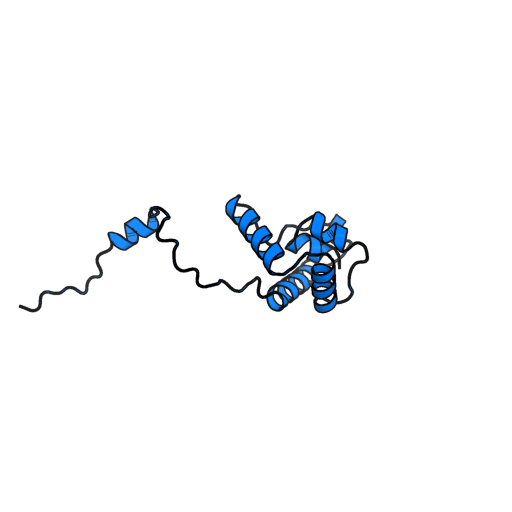M 759 C CA . ASP A 1 103 ? -7.254 6.805 28.400 1.00 78.62 103 ASP A CA 1
ATOM 760 C C . ASP A 1 103 ? -7.650 6.993 29.878 1.00 78.62 103 ASP A C 1
ATOM 762 O O . ASP A 1 103 ? -8.095 8.065 30.293 1.00 78.62 103 ASP A O 1
ATOM 766 N N . LEU A 1 104 ? -7.469 5.951 30.697 1.00 84.44 104 LEU A N 1
ATOM 767 C CA . LEU A 1 104 ? -7.763 6.001 32.132 1.00 84.44 104 LEU A CA 1
ATOM 768 C C . LEU A 1 104 ? -6.852 6.985 32.871 1.00 84.44 104 LEU A C 1
ATOM 770 O O . LEU A 1 104 ? -7.302 7.662 33.797 1.00 84.44 104 LEU A O 1
ATOM 774 N N . ARG A 1 105 ? -5.584 7.082 32.463 1.00 83.25 105 ARG A N 1
ATOM 775 C CA . ARG A 1 105 ? -4.637 8.055 33.009 1.00 83.25 105 ARG A CA 1
ATOM 776 C C . ARG A 1 105 ? -5.066 9.484 32.677 1.00 83.25 105 ARG A C 1
ATOM 778 O O . ARG A 1 105 ? -5.128 10.303 33.588 1.00 83.25 105 ARG A O 1
ATOM 785 N N . LEU A 1 106 ? -5.422 9.761 31.423 1.00 78.75 106 LEU A N 1
ATOM 786 C CA . LEU A 1 106 ? -5.913 11.069 30.979 1.00 78.75 106 LEU A CA 1
ATOM 787 C C . LEU A 1 106 ? -7.209 11.469 31.695 1.00 78.75 106 LEU A C 1
ATOM 789 O O . LEU A 1 106 ? -7.374 12.626 32.067 1.00 78.75 106 LEU A O 1
ATOM 793 N N . MET A 1 107 ? -8.115 10.518 31.946 1.00 76.81 107 MET A N 1
ATOM 794 C CA . MET A 1 107 ? -9.328 10.773 32.734 1.00 76.81 107 MET A CA 1
ATOM 795 C C . MET A 1 107 ? -9.039 11.044 34.218 1.00 76.81 107 MET A C 1
ATOM 797 O O . MET A 1 107 ? -9.786 11.781 34.864 1.00 76.81 107 MET A O 1
ATOM 801 N N . ALA A 1 108 ? -7.984 10.440 34.771 1.00 79.31 108 ALA A N 1
ATOM 802 C CA . ALA A 1 108 ? -7.554 10.661 36.150 1.00 79.31 108 ALA A CA 1
ATOM 803 C C . ALA A 1 108 ? -6.757 11.970 36.322 1.00 79.31 108 ALA A C 1
ATOM 805 O O . ALA A 1 108 ? -6.741 12.543 37.416 1.00 79.31 108 ALA A O 1
ATOM 806 N N . GLU A 1 109 ? -6.122 12.465 35.258 1.00 73.38 109 GLU A N 1
ATOM 807 C CA . GLU A 1 109 ? -5.436 13.755 35.224 1.00 73.38 109 GLU A CA 1
ATOM 808 C C . GLU A 1 109 ? -6.467 14.900 35.181 1.00 73.38 109 GLU A C 1
ATOM 810 O O . GLU A 1 109 ? -6.905 15.371 34.135 1.00 73.38 109 GLU A O 1
ATOM 815 N N . ARG A 1 110 ? -6.879 15.370 36.366 1.00 65.62 110 ARG A N 1
ATOM 816 C CA . ARG A 1 110 ? -7.694 16.587 36.513 1.00 65.62 110 ARG A CA 1
ATOM 817 C C . ARG A 1 110 ? -6.931 17.810 35.973 1.00 65.62 110 ARG A C 1
ATOM 819 O O . ARG A 1 110 ? -5.864 18.119 36.509 1.00 65.62 110 ARG A O 1
ATOM 826 N N . PRO A 1 111 ? -7.485 18.573 35.011 1.00 62.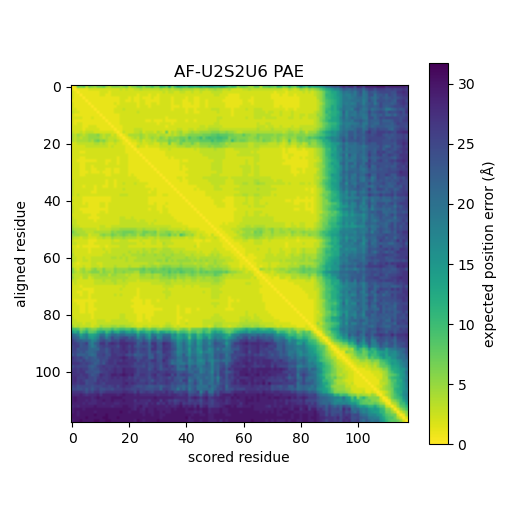38 111 PRO A N 1
ATOM 827 C CA . PRO A 1 111 ? -6.887 19.831 34.578 1.00 62.38 111 PRO A CA 1
ATOM 828 C C . PRO A 1 111 ? -6.816 20.830 35.748 1.00 62.38 111 PRO A C 1
ATOM 830 O O . PRO A 1 111 ? -7.812 20.995 36.462 1.00 62.38 111 PRO A O 1
ATOM 833 N N . PRO A 1 112 ? -5.695 21.547 35.945 1.00 62.69 112 PRO A N 1
ATOM 834 C CA . PRO A 1 112 ? -5.465 22.393 37.121 1.00 62.69 112 PRO A CA 1
ATOM 835 C C . PRO A 1 112 ? -6.295 23.695 37.170 1.00 62.69 112 PRO A C 1
ATOM 837 O O . PRO A 1 112 ? -5.991 24.580 37.963 1.00 62.69 112 PRO A O 1
ATOM 840 N N . HIS A 1 113 ? -7.343 23.849 36.352 1.00 59.31 113 HIS A N 1
ATOM 841 C CA . HIS A 1 113 ? -8.068 25.122 36.181 1.00 59.31 113 HIS A CA 1
ATOM 842 C C . HIS A 1 113 ? -9.495 25.148 36.745 1.00 59.31 113 HIS A C 1
ATOM 844 O O . HIS A 1 113 ? -10.275 26.010 36.358 1.00 59.31 113 HIS A O 1
ATOM 850 N N . HIS A 1 114 ? -9.870 24.248 37.655 1.00 54.16 114 HIS A N 1
ATOM 851 C CA . HIS A 1 114 ? -11.108 24.428 38.431 1.00 54.16 114 HIS A CA 1
ATOM 852 C C . HIS A 1 114 ? -10.769 25.069 39.778 1.00 54.16 114 HIS A C 1
ATOM 854 O O . HIS A 1 114 ? -10.949 24.476 40.838 1.00 54.16 114 HIS A O 1
ATOM 860 N N . GLY A 1 115 ? -10.212 26.281 39.722 1.00 50.59 115 GLY A N 1
ATOM 861 C CA . GLY A 1 115 ? -10.175 27.152 40.887 1.00 50.59 115 GLY A CA 1
ATOM 862 C C . GLY A 1 115 ? -11.606 27.551 41.231 1.00 50.59 115 GLY A C 1
ATOM 863 O O . GLY A 1 115 ? -12.299 28.128 40.396 1.00 50.59 115 GLY A O 1
ATOM 864 N N . SER A 1 116 ? -12.054 27.222 42.444 1.00 52.75 116 SER A N 1
ATOM 865 C CA . SER A 1 116 ? -13.215 27.863 43.059 1.00 52.75 116 SER A CA 1
ATOM 866 C C . SER A 1 116 ? -13.026 29.374 43.002 1.00 52.75 116 SER A C 1
ATOM 868 O O . SER A 1 116 ? -12.167 29.915 43.695 1.00 52.75 116 SER A O 1
ATOM 870 N N . VAL A 1 117 ? -13.847 30.055 42.211 1.00 50.03 117 VAL A N 1
ATOM 871 C CA . VAL A 1 117 ? -14.230 31.424 42.542 1.00 50.03 117 VAL A CA 1
ATOM 872 C C . VAL A 1 117 ? -15.415 31.303 43.496 1.00 50.03 117 VAL A C 1
ATOM 87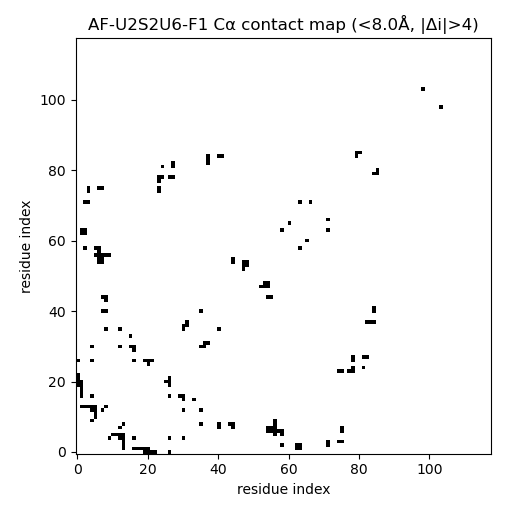4 O O . VAL A 1 117 ? -16.474 30.797 43.122 1.00 50.03 117 VAL A O 1
ATOM 877 N N . GLY A 1 118 ? -15.149 31.601 44.768 1.00 43.22 118 GLY A N 1
ATOM 878 C CA . GLY A 1 118 ? -16.180 31.888 45.763 1.00 43.22 118 GLY A CA 1
ATOM 879 C C . GLY A 1 118 ? -16.721 33.300 45.606 1.00 43.22 118 GLY A C 1
ATOM 880 O O . GLY A 1 118 ? -16.134 34.074 44.816 1.00 43.22 118 GLY A O 1
#

Organism: NCBI:txid553198

Foldseek 3Di:
DLQLLCLQQNPVSSVQCVVPADALVRSQVSCVVSVVALVNSLVRCVVCVVVVHDHSDDGDPVRCVPPDPVNSVVSNVVNCVVSVSVDDPPDDPPPPDDQDPVSVVVVVPDDPPPDDPD

pLDDT: mean 85.61, std 14.09, range [43.22, 97.0]